Protein AF-A0A937P6J3-F1 (afdb_monomer)

Mean predicted aligned error: 6.82 Å

Solvent-accessible surface area (backbone atoms only — not comparable to full-atom values): 6592 Å² total; per-residue (Å²): 104,48,82,41,70,77,40,78,91,76,40,70,34,50,26,52,75,90,54,94,55,36,52,56,64,49,50,55,50,45,45,68,31,69,70,56,36,50,56,52,39,64,75,41,39,72,67,49,59,64,62,84,71,75,45,90,46,62,70,56,50,43,53,52,45,34,52,50,47,55,52,50,53,54,50,52,54,50,36,43,70,68,33,87,58,97,56,80,62,69,58,72,79,76,44,78,61,93,85,55,73,82,70,74,82,79,90,124

Foldseek 3Di:
DDWAADFDPAHIFDDDPPDPDTPLVVVLVLLQDLVNLLVVCVVVVCVVPVCPVVDDDSVSVSVVSNVVSVVVVVQVNVQSVPCPDNDTDCVCVVDPPPPDDPPDPDDD

pLDDT: mean 86.4, std 13.95, range [38.09, 98.44]

Structure (mmCIF, N/CA/C/O backbone):
data_AF-A0A937P6J3-F1
#
_entry.id   AF-A0A937P6J3-F1
#
loop_
_atom_site.group_PDB
_atom_site.id
_atom_site.type_symbol
_atom_site.label_atom_id
_atom_site.label_alt_id
_atom_site.label_comp_id
_atom_site.label_asym_id
_atom_site.label_entity_id
_atom_site.label_seq_id
_atom_site.pdbx_PDB_ins_code
_atom_site.Cartn_x
_atom_site.Cartn_y
_atom_site.Cartn_z
_atom_site.occupancy
_atom_site.B_iso_or_equiv
_atom_site.auth_seq_id
_atom_site.auth_comp_id
_atom_site.auth_asym_id
_atom_site.auth_atom_id
_atom_site.pdbx_PDB_model_num
ATOM 1 N N . MET A 1 1 ? -21.896 -6.216 -2.393 1.00 87.38 1 MET A N 1
ATOM 2 C CA . MET A 1 1 ? -20.907 -5.202 -1.985 1.00 87.38 1 MET A CA 1
ATOM 3 C C . MET A 1 1 ? -21.349 -4.668 -0.643 1.00 87.38 1 MET A C 1
ATOM 5 O O . MET A 1 1 ? -22.525 -4.362 -0.497 1.00 87.38 1 MET A O 1
ATOM 9 N N . GLU A 1 2 ? -20.439 -4.610 0.316 1.00 92.94 2 GLU A N 1
ATOM 10 C CA . GLU A 1 2 ? -20.680 -4.079 1.659 1.00 92.94 2 GLU A CA 1
ATOM 11 C C . GLU A 1 2 ? -19.616 -3.030 2.000 1.00 92.94 2 GLU A C 1
ATOM 13 O O . GLU A 1 2 ? -18.521 -3.048 1.435 1.00 92.94 2 GLU A O 1
ATOM 18 N N . ILE A 1 3 ? -19.957 -2.104 2.892 1.00 92.31 3 ILE A N 1
ATOM 19 C CA . ILE A 1 3 ? -19.025 -1.120 3.445 1.00 92.31 3 ILE A CA 1
ATOM 20 C C . ILE A 1 3 ? -18.581 -1.661 4.803 1.00 92.31 3 ILE A C 1
ATOM 22 O O . ILE A 1 3 ? -19.423 -1.931 5.658 1.00 92.31 3 ILE A O 1
ATOM 26 N N . VAL A 1 4 ? -17.277 -1.846 4.989 1.00 92.00 4 VA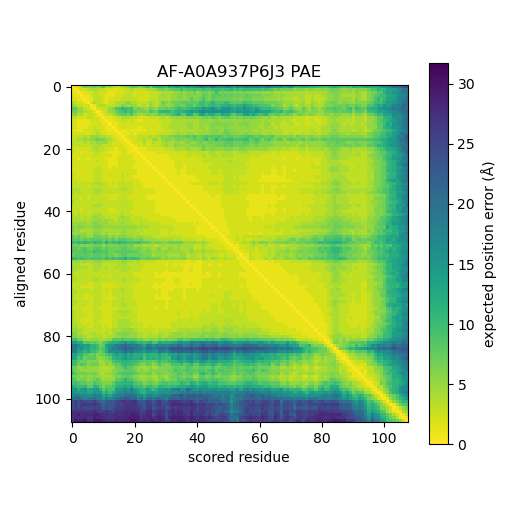L A N 1
ATOM 27 C CA . VAL A 1 4 ? -16.689 -2.381 6.223 1.00 92.00 4 VAL A CA 1
ATOM 28 C C . VAL A 1 4 ? -15.758 -1.360 6.850 1.00 92.00 4 VAL A C 1
ATOM 30 O O . VAL A 1 4 ? -15.110 -0.596 6.137 1.00 92.00 4 VAL A O 1
ATOM 33 N N . SER A 1 5 ? -15.676 -1.343 8.178 1.00 88.88 5 SER A N 1
ATOM 34 C CA . SER A 1 5 ? -14.680 -0.516 8.856 1.00 88.88 5 SER A CA 1
ATOM 35 C C . SER A 1 5 ? -13.283 -1.11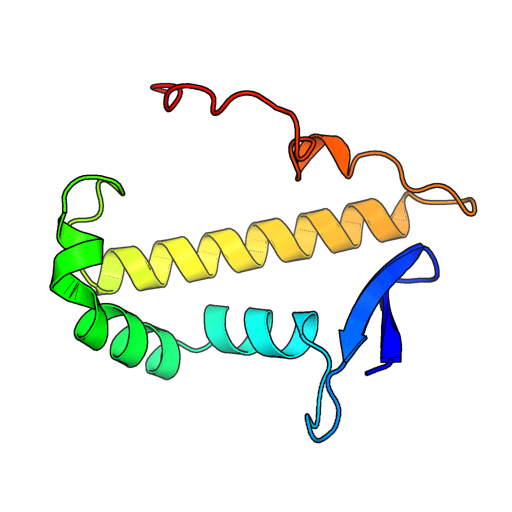9 8.697 1.00 88.88 5 SER A C 1
ATOM 37 O O . SER A 1 5 ? -13.111 -2.327 8.864 1.00 88.88 5 SER A O 1
ATOM 39 N N . ILE A 1 6 ? -12.296 -0.274 8.391 1.00 86.75 6 ILE A N 1
ATOM 40 C CA . ILE A 1 6 ? -10.874 -0.647 8.334 1.00 86.75 6 ILE A CA 1
ATOM 41 C C . ILE A 1 6 ? -10.125 -0.218 9.597 1.00 86.75 6 ILE A C 1
ATOM 43 O O . ILE A 1 6 ? -9.337 -0.990 10.140 1.00 86.75 6 ILE A O 1
ATOM 47 N N . PHE A 1 7 ? -10.402 0.988 10.103 1.00 82.94 7 PHE A N 1
ATOM 48 C CA . PHE A 1 7 ? -9.775 1.537 11.300 1.00 82.94 7 PHE A CA 1
ATOM 49 C C . PHE A 1 7 ? -10.817 2.232 12.179 1.00 82.94 7 PHE A C 1
ATOM 51 O O . PHE A 1 7 ? -11.418 3.239 11.792 1.00 82.94 7 PHE A O 1
ATOM 5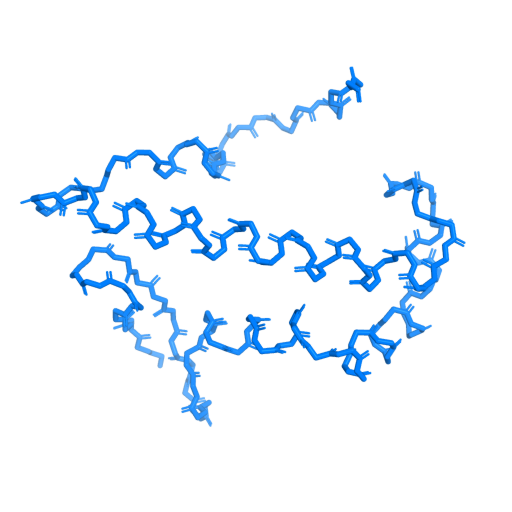8 N N . GLY A 1 8 ? -10.995 1.715 13.396 1.00 76.06 8 GLY A N 1
ATOM 59 C CA . GLY A 1 8 ? -11.942 2.274 14.359 1.00 76.06 8 GLY A CA 1
ATOM 60 C C . GLY A 1 8 ? -13.377 2.238 13.833 1.00 76.06 8 GLY A C 1
ATOM 61 O O . GLY A 1 8 ? -13.798 1.232 13.270 1.00 76.06 8 GLY A O 1
ATOM 62 N N . ASN A 1 9 ? -14.121 3.328 14.014 1.00 75.06 9 ASN A N 1
ATOM 63 C CA . ASN A 1 9 ? -15.517 3.433 13.572 1.00 75.06 9 ASN A CA 1
ATOM 64 C C . ASN A 1 9 ? -15.719 4.391 12.397 1.00 75.06 9 ASN A C 1
ATOM 66 O O . ASN A 1 9 ? -16.841 4.522 11.923 1.00 75.06 9 ASN A O 1
ATOM 70 N N . ASN A 1 10 ? -14.660 5.057 11.935 1.00 79.50 10 ASN A N 1
ATOM 71 C CA . ASN A 1 10 ? -14.820 6.217 11.067 1.00 79.50 10 ASN A CA 1
ATOM 72 C C . ASN A 1 10 ? -14.202 6.026 9.672 1.00 79.50 10 ASN A C 1
ATOM 74 O O . ASN A 1 10 ? -14.611 6.697 8.727 1.00 79.50 10 ASN A O 1
ATOM 78 N N . LEU A 1 11 ? -13.219 5.129 9.516 1.00 86.56 11 LEU A N 1
ATOM 79 C CA . LEU A 1 11 ? -12.616 4.830 8.216 1.00 86.56 11 LEU A CA 1
ATOM 80 C C . LEU A 1 11 ? -13.191 3.539 7.657 1.00 86.56 11 LEU A C 1
ATOM 82 O O . LEU A 1 11 ? -13.103 2.485 8.287 1.00 86.56 11 LEU A O 1
ATOM 86 N N . PHE A 1 12 ? -13.721 3.623 6.441 1.00 89.25 12 PHE A N 1
ATOM 87 C CA . PHE A 1 12 ? -14.410 2.522 5.787 1.00 89.25 12 PHE A CA 1
ATOM 88 C C . PHE A 1 12 ? -13.768 2.153 4.453 1.00 89.25 12 PHE A C 1
ATOM 90 O O . PHE A 1 12 ? -13.153 2.982 3.785 1.00 89.25 12 PHE A O 1
ATOM 97 N N . SER A 1 13 ? -13.965 0.905 4.045 1.00 93.12 13 SER A N 1
ATOM 98 C CA . SER A 1 13 ? -13.590 0.387 2.735 1.00 93.12 13 SER A CA 1
ATOM 99 C C . SER A 1 13 ? -14.707 -0.469 2.153 1.00 93.12 13 SER A C 1
ATOM 101 O O . SER A 1 13 ? -15.557 -1.001 2.870 1.00 93.12 13 SER A O 1
ATOM 103 N N . PHE A 1 14 ? -14.713 -0.609 0.832 1.00 94.88 14 PHE A N 1
ATOM 104 C CA . PHE A 1 14 ? -15.642 -1.494 0.145 1.00 94.88 14 PHE A CA 1
ATOM 105 C C . PHE A 1 14 ? -15.125 -2.925 0.149 1.00 94.88 14 PHE A C 1
ATOM 107 O O . PHE A 1 14 ? -13.971 -3.189 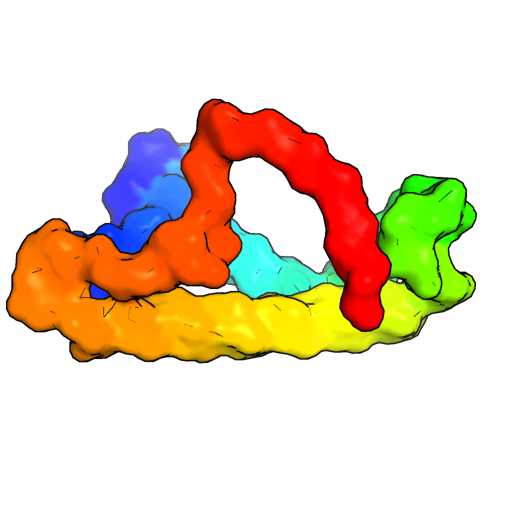-0.184 1.00 94.88 14 PHE A O 1
ATOM 114 N N . LYS A 1 15 ? -16.015 -3.873 0.421 1.00 96.12 15 LYS A N 1
ATOM 115 C CA . LYS A 1 15 ? -15.790 -5.292 0.169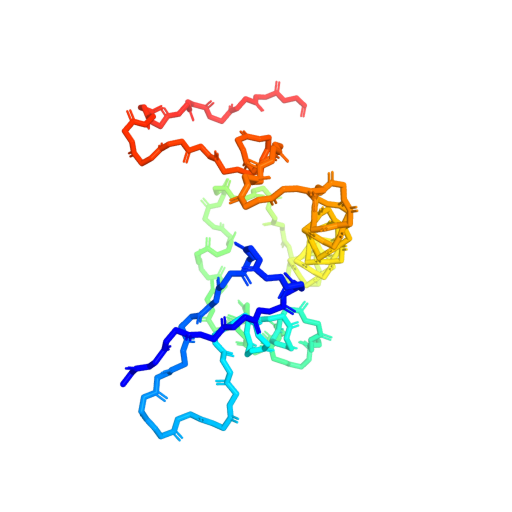 1.00 96.12 15 LYS A CA 1
ATOM 116 C C . LYS A 1 15 ? -16.742 -5.772 -0.918 1.00 96.12 15 LYS A C 1
ATOM 118 O O . LYS A 1 15 ? -17.971 -5.736 -0.783 1.00 96.12 15 LYS A O 1
ATOM 123 N N . TYR A 1 16 ? -16.162 -6.181 -2.041 1.00 93.19 16 TYR A N 1
ATOM 124 C CA . TYR A 1 16 ? -16.911 -6.637 -3.205 1.00 93.19 16 TYR A CA 1
ATOM 125 C C . TYR A 1 16 ? -17.467 -8.046 -2.992 1.00 93.19 16 TYR A C 1
ATOM 127 O O . TYR A 1 16 ? -16.928 -8.851 -2.234 1.00 93.19 16 TYR A O 1
ATOM 135 N N . THR A 1 17 ? -18.584 -8.345 -3.655 1.00 93.38 17 THR A N 1
ATOM 136 C CA . THR A 1 17 ? -19.210 -9.668 -3.562 1.00 93.38 17 THR A CA 1
ATOM 137 C C . THR A 1 17 ? -18.264 -10.721 -4.141 1.00 93.38 17 THR A C 1
ATOM 139 O O . THR A 1 17 ? -17.884 -10.620 -5.301 1.00 93.38 17 THR A O 1
ATOM 142 N N . GLY A 1 18 ? -17.913 -11.733 -3.344 1.00 92.00 18 GLY A N 1
ATOM 143 C CA . GLY A 1 18 ? -17.003 -12.813 -3.745 1.00 92.00 18 GLY A CA 1
ATOM 144 C C . GLY A 1 18 ? -15.540 -12.604 -3.338 1.00 92.00 18 GLY A C 1
ATOM 145 O O . GLY A 1 18 ? -14.794 -13.582 -3.292 1.00 92.00 18 GLY A O 1
ATOM 146 N N . ASP A 1 19 ? -15.141 -11.385 -2.961 1.00 91.06 19 ASP A N 1
ATOM 147 C CA . ASP A 1 19 ? -13.791 -11.125 -2.458 1.00 91.06 19 ASP A CA 1
ATOM 148 C C . ASP A 1 19 ? -13.655 -11.588 -0.996 1.00 91.06 19 ASP A C 1
ATOM 150 O O . ASP A 1 19 ? -14.538 -11.394 -0.154 1.00 91.06 19 ASP A O 1
ATOM 154 N N . LYS A 1 20 ? -12.513 -12.216 -0.680 1.00 92.56 20 LYS A N 1
ATOM 155 C CA . LYS A 1 20 ? -12.208 -12.716 0.675 1.00 92.56 20 LYS A CA 1
ATOM 156 C C . LYS A 1 20 ? -11.905 -11.597 1.671 1.00 92.56 20 LYS A C 1
ATOM 158 O O . LYS A 1 20 ? -12.064 -11.796 2.871 1.00 92.56 20 LYS A O 1
ATOM 163 N N . VAL A 1 21 ? -11.435 -10.455 1.178 1.00 94.75 21 VAL A N 1
ATOM 164 C CA . VAL A 1 21 ? -11.023 -9.292 1.971 1.00 94.75 21 VAL A CA 1
ATOM 165 C C . VAL A 1 21 ? -11.565 -8.016 1.344 1.00 94.75 21 VAL A C 1
ATOM 167 O O . VAL A 1 21 ? -11.941 -8.012 0.173 1.00 94.75 21 VAL A O 1
ATOM 170 N N . ASP A 1 22 ? -11.631 -6.946 2.125 1.00 95.31 22 ASP A N 1
ATOM 171 C CA . ASP A 1 22 ? -11.991 -5.626 1.622 1.00 95.31 22 ASP A CA 1
ATOM 172 C C . ASP A 1 22 ? -10.907 -5.042 0.701 1.00 95.31 22 ASP A C 1
ATOM 174 O O . ASP A 1 22 ? -9.762 -5.505 0.654 1.00 95.31 22 ASP A O 1
ATOM 178 N N . ALA A 1 23 ? -11.285 -4.015 -0.058 1.00 94.75 23 ALA A N 1
ATOM 179 C CA . ALA A 1 23 ? -10.429 -3.389 -1.053 1.00 94.75 23 ALA A CA 1
ATOM 180 C C . ALA A 1 23 ? -9.182 -2.743 -0.437 1.00 94.75 23 ALA A C 1
ATOM 182 O O . ALA A 1 23 ? -8.137 -2.737 -1.081 1.00 94.75 23 ALA A O 1
ATOM 183 N N . PHE A 1 24 ? -9.258 -2.257 0.806 1.00 94.69 24 PHE A N 1
ATOM 184 C CA . PHE A 1 24 ? -8.102 -1.657 1.471 1.00 94.69 24 PHE A CA 1
ATOM 185 C C . PHE A 1 24 ? -7.079 -2.751 1.781 1.00 94.69 24 PHE A C 1
ATOM 187 O O . PHE A 1 24 ? -5.946 -2.688 1.310 1.00 94.69 24 PHE A O 1
ATOM 194 N N . ALA A 1 25 ? -7.500 -3.823 2.454 1.00 94.75 25 ALA A N 1
ATOM 195 C CA . ALA A 1 25 ? -6.625 -4.953 2.748 1.00 94.75 25 ALA A CA 1
ATOM 196 C C . ALA A 1 25 ? -6.041 -5.594 1.477 1.00 94.75 25 ALA A C 1
ATOM 198 O O . ALA A 1 25 ? -4.881 -6.003 1.465 1.00 94.75 25 ALA A O 1
ATOM 199 N N . LYS A 1 26 ? -6.826 -5.682 0.396 1.00 96.06 26 LYS A N 1
ATOM 200 C CA . LYS A 1 26 ? -6.368 -6.203 -0.901 1.00 96.06 26 LYS A CA 1
ATOM 201 C C . LYS A 1 26 ? -5.250 -5.348 -1.498 1.00 96.06 26 LYS A C 1
ATOM 203 O O . LYS A 1 26 ? -4.201 -5.887 -1.839 1.00 96.06 26 LYS A O 1
ATOM 208 N N . VAL A 1 27 ? -5.474 -4.040 -1.601 1.00 95.38 27 VAL A N 1
ATOM 209 C CA . VAL A 1 27 ? -4.534 -3.100 -2.223 1.00 95.38 27 VAL A CA 1
ATOM 210 C C . VAL A 1 27 ? -3.241 -3.000 -1.416 1.00 95.38 27 VAL A C 1
ATOM 212 O O . VAL A 1 27 ? -2.162 -3.095 -1.988 1.00 95.38 27 VAL A O 1
ATOM 215 N N . PHE A 1 28 ? -3.316 -2.905 -0.086 1.00 95.81 28 PHE A N 1
ATOM 216 C CA . PHE A 1 28 ? -2.109 -2.813 0.741 1.00 95.81 28 PHE A CA 1
ATOM 217 C C . PHE A 1 28 ? -1.282 -4.101 0.738 1.00 95.81 28 PHE A C 1
ATOM 219 O O . PHE A 1 28 ? -0.057 -4.025 0.746 1.00 95.81 28 PHE A O 1
ATOM 226 N N . ARG A 1 29 ? -1.911 -5.282 0.647 1.00 96.00 29 ARG A N 1
ATOM 227 C CA . ARG A 1 29 ? -1.175 -6.541 0.425 1.00 96.00 29 ARG A CA 1
ATOM 228 C C . ARG A 1 29 ? -0.425 -6.525 -0.900 1.00 96.00 29 ARG A C 1
ATOM 230 O O . ARG A 1 29 ? 0.736 -6.888 -0.930 1.00 96.00 29 ARG A O 1
ATOM 237 N N . GLN A 1 30 ? -1.070 -6.062 -1.965 1.00 97.69 30 GLN A N 1
ATOM 238 C CA . GLN A 1 30 ? -0.450 -5.952 -3.285 1.00 97.69 30 GLN A CA 1
ATOM 239 C C . GLN A 1 30 ? 0.706 -4.946 -3.303 1.00 97.69 30 GLN A C 1
ATOM 241 O O . GLN A 1 30 ? 1.764 -5.236 -3.842 1.00 97.69 30 GLN A O 1
ATOM 246 N N . TRP A 1 31 ? 0.545 -3.784 -2.668 1.00 98.06 31 TRP A N 1
ATOM 247 C CA . TRP A 1 31 ? 1.598 -2.765 -2.583 1.00 98.06 31 TRP A CA 1
ATOM 248 C C . TRP A 1 31 ? 2.740 -3.111 -1.621 1.00 98.06 31 TRP A C 1
ATOM 250 O O . TRP A 1 31 ? 3.735 -2.390 -1.570 1.00 98.06 31 TRP A O 1
ATOM 260 N N . THR A 1 32 ? 2.607 -4.192 -0.851 1.00 96.19 32 THR A N 1
ATOM 261 C CA . THR A 1 32 ? 3.651 -4.695 0.054 1.00 96.19 32 THR A CA 1
ATOM 262 C C . THR A 1 32 ? 4.205 -6.057 -0.356 1.00 96.19 32 THR A C 1
ATOM 264 O O . THR A 1 32 ? 5.032 -6.612 0.364 1.00 96.19 32 THR A O 1
ATOM 267 N N . ASP A 1 33 ? 3.790 -6.565 -1.516 1.00 97.81 33 ASP A N 1
ATOM 268 C CA . ASP A 1 33 ? 4.231 -7.824 -2.104 1.00 97.81 33 ASP A CA 1
ATOM 269 C C . ASP A 1 33 ? 5.184 -7.533 -3.280 1.00 97.81 33 ASP A C 1
ATOM 271 O O . ASP A 1 33 ? 4.732 -7.092 -4.342 1.00 97.81 33 ASP A O 1
ATOM 275 N N . PRO A 1 34 ? 6.505 -7.742 -3.111 1.00 96.31 34 PRO A N 1
ATOM 276 C CA . PRO A 1 34 ? 7.478 -7.482 -4.165 1.00 96.31 34 PRO A CA 1
ATOM 277 C C . PRO A 1 34 ? 7.244 -8.309 -5.432 1.00 96.31 34 PRO A C 1
ATOM 279 O O . PRO A 1 34 ? 7.463 -7.787 -6.519 1.00 96.31 34 PRO A O 1
ATOM 282 N N . GLU A 1 35 ? 6.772 -9.558 -5.316 1.00 97.88 35 GLU A N 1
ATOM 283 C CA . GLU A 1 35 ? 6.518 -10.419 -6.481 1.00 97.88 35 GLU A CA 1
ATOM 284 C C . GLU A 1 35 ? 5.345 -9.873 -7.299 1.00 97.88 35 GLU A C 1
ATOM 286 O O . GLU A 1 35 ? 5.434 -9.744 -8.520 1.00 97.88 35 GLU A O 1
ATOM 291 N N . TYR A 1 36 ? 4.269 -9.460 -6.622 1.00 98.31 36 TYR A N 1
ATOM 292 C CA . TYR A 1 36 ? 3.139 -8.812 -7.287 1.00 98.31 36 TYR A CA 1
ATOM 293 C C . TYR A 1 36 ? 3.550 -7.510 -7.986 1.00 98.31 36 TYR A C 1
ATOM 295 O O . TYR A 1 36 ? 3.096 -7.234 -9.099 1.00 98.31 36 TYR A O 1
ATOM 303 N N . LEU A 1 37 ? 4.368 -6.683 -7.328 1.00 98.19 37 LEU A N 1
ATOM 304 C CA . LEU A 1 37 ? 4.793 -5.401 -7.885 1.00 98.19 37 LEU A CA 1
ATOM 305 C C . LEU A 1 37 ? 5.731 -5.574 -9.080 1.00 98.19 37 LEU A C 1
ATOM 307 O O . LEU A 1 37 ? 5.561 -4.859 -10.064 1.00 98.19 37 LEU A O 1
ATOM 311 N N . GLU A 1 38 ? 6.661 -6.528 -9.029 1.00 98.19 38 GLU A N 1
ATOM 312 C CA . GLU A 1 38 ? 7.522 -6.888 -10.162 1.00 98.19 38 GLU A CA 1
ATOM 313 C C . GLU A 1 38 ? 6.670 -7.266 -11.381 1.00 98.19 38 GLU A C 1
ATOM 315 O O . GLU A 1 38 ? 6.770 -6.626 -12.431 1.00 98.19 38 GLU A O 1
ATOM 320 N N . ASP A 1 39 ? 5.745 -8.220 -11.218 1.00 98.44 39 ASP A N 1
ATOM 321 C CA . ASP A 1 39 ? 4.844 -8.664 -12.285 1.00 98.44 39 ASP A CA 1
ATOM 322 C C . ASP A 1 39 ? 3.989 -7.511 -12.833 1.00 98.44 39 ASP A C 1
ATOM 324 O O . ASP A 1 39 ? 3.785 -7.378 -14.046 1.00 98.44 39 ASP A O 1
ATOM 328 N N . PHE A 1 40 ? 3.472 -6.657 -11.945 1.00 98.19 40 PHE A N 1
ATOM 329 C CA . PHE A 1 40 ? 2.657 -5.509 -12.326 1.00 98.19 40 PHE A CA 1
ATOM 330 C C . PHE A 1 40 ? 3.462 -4.482 -13.128 1.00 98.19 40 PHE A C 1
ATOM 332 O O . PHE A 1 40 ? 2.993 -4.017 -14.170 1.00 98.19 40 PHE A O 1
ATOM 339 N N . PHE A 1 41 ? 4.659 -4.117 -12.675 1.00 97.88 41 PHE A N 1
ATOM 340 C CA . PHE A 1 41 ? 5.463 -3.089 -13.327 1.00 97.88 41 PHE A CA 1
ATOM 341 C C . PHE A 1 41 ? 6.133 -3.583 -14.604 1.00 97.88 41 PHE A C 1
ATOM 343 O O . PHE A 1 41 ? 6.172 -2.829 -15.573 1.00 97.88 41 PHE A O 1
ATOM 350 N N . GLU A 1 42 ? 6.571 -4.841 -14.675 1.00 98.00 42 GLU A N 1
ATOM 351 C CA . GLU A 1 42 ? 7.070 -5.415 -15.929 1.00 98.00 42 GLU A CA 1
ATOM 352 C C . GLU A 1 42 ? 5.958 -5.498 -16.985 1.00 98.00 42 GLU A C 1
ATOM 354 O O . GLU A 1 42 ? 6.166 -5.136 -18.146 1.00 98.00 42 GLU A O 1
ATOM 359 N N . LYS A 1 43 ? 4.730 -5.865 -16.591 1.00 98.31 43 LYS A N 1
ATOM 360 C CA . LYS A 1 43 ? 3.583 -5.888 -17.513 1.00 98.31 43 LYS A CA 1
ATOM 361 C C . LYS A 1 43 ? 3.206 -4.501 -18.047 1.00 98.31 43 LYS A C 1
ATOM 363 O O . LYS A 1 43 ? 2.739 -4.405 -19.180 1.00 98.31 43 LYS A O 1
ATOM 368 N N . ASN A 1 44 ? 3.391 -3.447 -17.251 1.00 96.56 44 ASN A N 1
ATOM 369 C CA . ASN A 1 44 ? 3.013 -2.068 -17.591 1.00 96.56 44 ASN A CA 1
ATOM 370 C C . ASN A 1 44 ? 4.237 -1.157 -17.797 1.00 96.56 44 ASN A C 1
ATOM 372 O O . ASN A 1 44 ? 4.169 0.060 -17.618 1.00 96.56 44 ASN A O 1
ATOM 376 N N . LYS A 1 45 ? 5.377 -1.740 -18.179 1.00 95.69 45 LYS A N 1
ATOM 377 C CA . LYS A 1 45 ? 6.665 -1.041 -18.254 1.00 95.69 45 LYS A CA 1
ATOM 378 C C . LYS A 1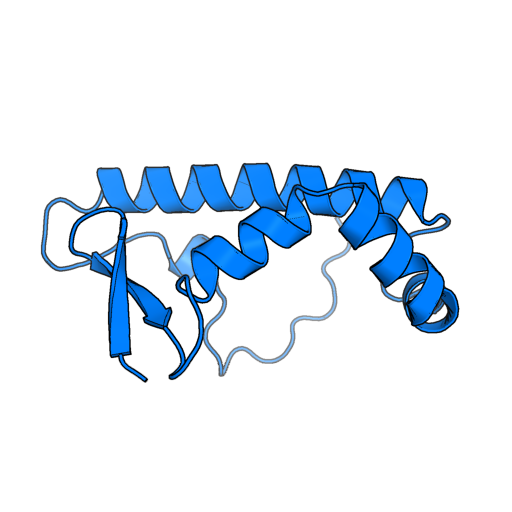 45 ? 6.658 0.148 -19.212 1.00 95.69 45 LYS A C 1
ATOM 380 O O . LYS A 1 45 ? 7.313 1.148 -18.937 1.00 95.69 45 LYS A O 1
ATOM 385 N N . SER A 1 46 ? 5.896 0.065 -20.307 1.00 93.81 46 SER A N 1
ATOM 386 C CA . SER A 1 46 ? 5.746 1.178 -21.252 1.00 93.81 46 SER A CA 1
ATOM 387 C C . SER A 1 46 ? 5.148 2.421 -20.595 1.00 93.81 46 SER A C 1
ATOM 389 O O . SER A 1 46 ? 5.602 3.529 -20.865 1.00 93.81 46 SER A O 1
ATOM 391 N N . ASP A 1 47 ? 4.171 2.236 -19.709 1.00 94.69 47 ASP A N 1
ATOM 392 C CA . ASP A 1 47 ? 3.485 3.332 -19.026 1.00 94.69 47 ASP A CA 1
ATOM 393 C C . ASP A 1 47 ? 4.340 3.874 -17.881 1.00 94.69 47 ASP A C 1
ATOM 395 O O . ASP A 1 47 ? 4.445 5.091 -17.705 1.00 94.69 47 ASP A O 1
ATOM 399 N N . LEU A 1 48 ? 5.023 2.981 -17.155 1.00 93.88 48 LEU A N 1
ATOM 400 C CA . LEU A 1 48 ? 5.986 3.351 -16.118 1.00 93.88 48 LEU A CA 1
ATOM 401 C C . LEU A 1 48 ? 7.098 4.253 -16.684 1.00 93.88 48 LEU A C 1
ATOM 403 O O . LEU A 1 48 ? 7.412 5.284 -16.097 1.00 93.88 48 LEU A O 1
ATOM 407 N N . MET A 1 49 ? 7.635 3.903 -17.858 1.00 91.56 49 MET A N 1
ATOM 408 C CA . MET A 1 49 ? 8.735 4.616 -18.525 1.00 91.56 49 MET A CA 1
ATOM 409 C C . MET A 1 49 ? 8.274 5.732 -19.476 1.00 91.56 49 MET A C 1
ATOM 411 O O . MET A 1 49 ? 9.075 6.258 -20.248 1.00 91.56 49 MET A O 1
ATOM 415 N N . SER A 1 50 ? 7.000 6.129 -19.428 1.00 91.88 50 SER A N 1
ATOM 416 C CA . SER A 1 50 ? 6.458 7.214 -20.264 1.00 91.88 50 SER A CA 1
ATOM 417 C C . SER A 1 50 ? 7.039 8.600 -19.943 1.00 91.88 50 SER A C 1
ATOM 419 O O . SER A 1 50 ? 6.820 9.550 -20.694 1.00 91.88 50 SER A O 1
ATOM 421 N N . GLY A 1 51 ? 7.770 8.726 -18.830 1.00 87.38 51 GLY A N 1
ATOM 422 C CA . GLY A 1 51 ? 8.323 9.982 -18.323 1.00 87.38 51 GLY A CA 1
ATOM 423 C C . GLY A 1 51 ? 7.395 10.731 -17.365 1.00 87.38 51 GLY A C 1
ATOM 424 O O . GLY A 1 51 ? 7.823 11.714 -16.776 1.00 87.38 51 GLY A O 1
ATOM 425 N N . TYR A 1 52 ? 6.158 10.261 -17.161 1.00 89.12 52 TYR A N 1
ATOM 426 C CA . TYR A 1 52 ? 5.212 10.892 -16.233 1.00 89.12 52 TYR A CA 1
ATOM 427 C C . TYR A 1 52 ? 5.638 10.760 -14.761 1.00 89.12 52 TYR A C 1
ATOM 429 O O . TYR A 1 52 ? 5.521 11.711 -13.997 1.00 89.12 52 TYR A O 1
ATOM 437 N N . TRP A 1 53 ? 6.135 9.585 -14.363 1.00 83.31 53 TRP A N 1
ATOM 438 C CA . TRP A 1 53 ? 6.461 9.276 -12.965 1.00 83.31 53 TRP A CA 1
ATOM 439 C C . TRP A 1 53 ? 7.912 9.588 -12.576 1.00 83.31 53 TRP A C 1
ATOM 441 O O . TRP A 1 53 ? 8.276 9.364 -11.430 1.00 83.31 53 TRP A O 1
ATOM 451 N N . GLU A 1 54 ? 8.746 10.038 -13.519 1.00 89.25 54 GLU A N 1
ATOM 452 C CA . GLU A 1 54 ? 10.205 10.194 -13.342 1.00 89.25 54 GLU A CA 1
ATOM 453 C C . GLU A 1 54 ? 10.934 8.916 -12.859 1.00 89.25 54 GLU A C 1
ATOM 455 O O . GLU A 1 54 ? 12.082 8.970 -12.430 1.00 89.25 54 GLU A O 1
ATOM 460 N N . ILE A 1 55 ? 10.302 7.744 -12.993 1.00 90.56 55 ILE A N 1
ATOM 461 C CA . ILE A 1 55 ? 10.872 6.446 -12.617 1.00 90.56 55 ILE A CA 1
ATOM 462 C C . ILE A 1 55 ? 11.610 5.828 -13.801 1.00 90.56 55 ILE A C 1
ATOM 464 O O . ILE A 1 55 ? 11.074 5.726 -14.906 1.00 90.56 55 ILE A O 1
ATOM 468 N N . SER A 1 56 ? 12.836 5.367 -13.555 1.00 88.62 56 SER A N 1
ATOM 469 C CA . SER A 1 56 ? 13.709 4.821 -14.599 1.00 88.62 56 SER A CA 1
ATOM 470 C C . SER A 1 56 ? 13.809 3.296 -14.575 1.00 88.62 56 SER A C 1
ATOM 472 O O . SER A 1 56 ? 14.248 2.695 -15.558 1.00 88.62 56 SER A O 1
ATOM 474 N N . THR A 1 57 ? 13.415 2.644 -13.475 1.00 95.56 57 THR A N 1
ATOM 475 C CA . THR A 1 57 ? 13.515 1.182 -13.325 1.00 95.56 57 THR A CA 1
ATOM 476 C C . THR A 1 57 ? 12.317 0.576 -12.596 1.00 95.56 57 THR A C 1
ATOM 478 O O . THR A 1 57 ? 11.642 1.240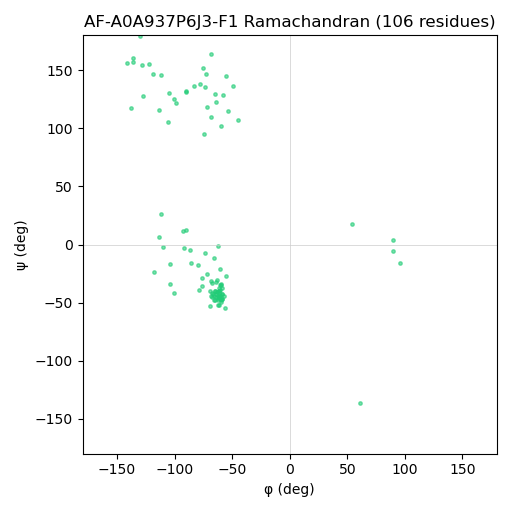 -11.813 1.00 95.56 57 THR A O 1
ATOM 481 N N . VAL A 1 58 ? 12.066 -0.716 -12.830 1.00 97.12 58 VAL A N 1
ATOM 482 C CA . VAL A 1 58 ? 11.040 -1.476 -12.095 1.00 97.12 58 VAL A CA 1
ATOM 483 C C . VAL A 1 58 ? 11.385 -1.562 -10.607 1.00 97.12 58 VAL A C 1
ATOM 485 O O . VAL A 1 58 ? 10.524 -1.330 -9.768 1.00 97.12 58 VAL A O 1
ATOM 488 N N . GLU A 1 59 ? 12.655 -1.784 -10.269 1.00 96.88 59 GLU A N 1
ATOM 489 C CA . GLU A 1 59 ? 13.114 -1.852 -8.877 1.00 96.88 59 GLU A CA 1
ATOM 490 C C . GLU A 1 59 ? 12.888 -0.534 -8.114 1.00 96.88 59 GLU A C 1
ATOM 492 O O . GLU A 1 59 ? 12.499 -0.534 -6.943 1.00 96.88 59 GLU A O 1
ATOM 497 N N . GLU A 1 60 ? 13.076 0.606 -8.780 1.00 96.25 60 GLU A N 1
ATOM 498 C CA . GLU A 1 60 ? 12.726 1.918 -8.233 1.00 96.25 60 GLU A CA 1
ATOM 499 C C . GLU A 1 60 ? 11.212 2.044 -8.009 1.00 96.25 60 GLU A C 1
ATOM 501 O O . GLU A 1 60 ? 10.792 2.429 -6.918 1.00 96.25 60 GLU A O 1
ATOM 506 N N . ALA A 1 61 ? 10.388 1.625 -8.977 1.00 97.12 61 ALA A N 1
ATOM 507 C CA . ALA A 1 61 ? 8.928 1.619 -8.846 1.0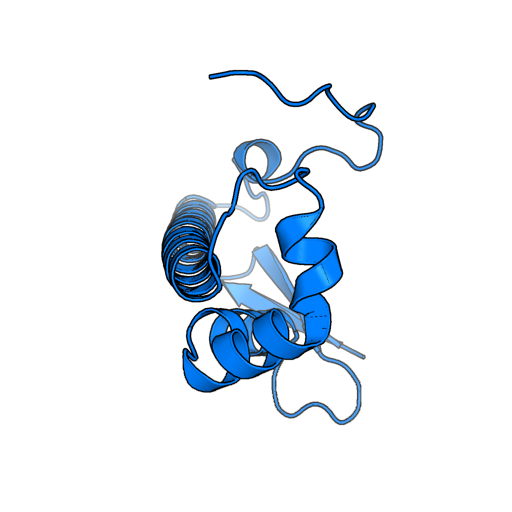0 97.12 61 ALA A CA 1
ATOM 508 C C . ALA A 1 61 ? 8.436 0.774 -7.667 1.00 97.12 61 ALA A C 1
ATOM 510 O O . ALA A 1 61 ? 7.556 1.206 -6.915 1.00 97.12 61 ALA A O 1
ATOM 511 N N . ILE A 1 62 ? 9.022 -0.409 -7.480 1.00 97.88 62 ILE A N 1
ATOM 512 C CA . ILE A 1 62 ? 8.721 -1.305 -6.361 1.00 97.88 62 ILE A CA 1
ATOM 513 C C . ILE A 1 62 ? 9.055 -0.615 -5.040 1.00 97.88 62 ILE A C 1
ATOM 515 O O . ILE A 1 62 ? 8.202 -0.524 -4.155 1.00 97.88 62 ILE A O 1
ATO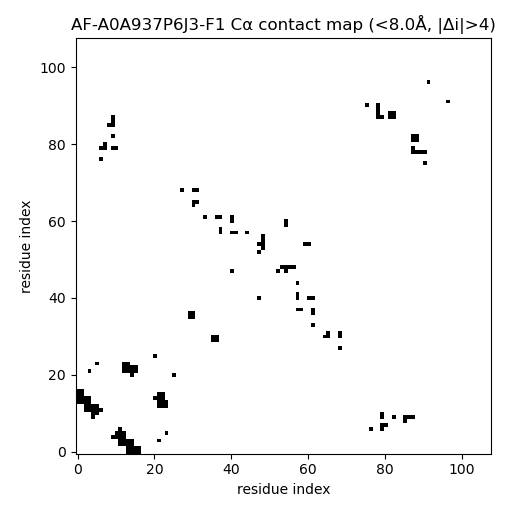M 519 N N . ASN A 1 63 ? 10.277 -0.090 -4.913 1.00 96.94 63 ASN A N 1
ATOM 520 C CA . ASN A 1 63 ? 10.736 0.555 -3.688 1.00 96.94 63 ASN A CA 1
ATOM 521 C C . ASN A 1 63 ? 9.899 1.789 -3.332 1.00 96.94 63 ASN A C 1
ATOM 523 O O . ASN A 1 63 ? 9.513 1.948 -2.172 1.00 96.94 63 ASN A O 1
ATOM 527 N N . GLU A 1 64 ? 9.592 2.648 -4.303 1.00 96.50 64 GLU A N 1
ATOM 528 C CA . GLU A 1 64 ? 8.772 3.840 -4.075 1.00 96.50 64 GLU A CA 1
ATOM 529 C C . GLU A 1 64 ? 7.329 3.477 -3.718 1.00 96.50 64 GLU A C 1
ATOM 531 O O . GLU A 1 64 ? 6.778 4.016 -2.756 1.00 96.50 64 GLU A O 1
ATOM 536 N N . THR A 1 65 ? 6.733 2.497 -4.400 1.00 96.94 65 THR A N 1
ATOM 537 C CA . THR A 1 65 ? 5.378 2.022 -4.079 1.00 96.94 65 THR A CA 1
ATOM 538 C C . THR A 1 65 ? 5.309 1.452 -2.667 1.00 96.94 65 THR A C 1
ATOM 540 O O . THR A 1 65 ? 4.424 1.826 -1.894 1.00 96.94 65 THR A O 1
ATOM 543 N N . TYR A 1 66 ? 6.277 0.615 -2.290 1.00 96.88 66 TYR A N 1
ATOM 544 C CA . TYR A 1 66 ? 6.364 0.038 -0.952 1.00 96.88 66 TYR A CA 1
ATOM 545 C C . TYR A 1 66 ? 6.493 1.119 0.131 1.00 96.88 66 TYR A C 1
ATOM 547 O O . TYR A 1 66 ? 5.733 1.129 1.105 1.00 96.88 66 TYR A O 1
ATOM 555 N N . LYS A 1 67 ? 7.420 2.073 -0.044 1.00 96.88 67 LYS A N 1
ATOM 556 C CA . LYS A 1 67 ? 7.607 3.195 0.893 1.00 96.88 67 LYS A CA 1
ATOM 557 C C . LYS A 1 67 ? 6.332 4.029 1.021 1.00 96.88 67 LYS A C 1
ATOM 559 O O . LYS A 1 67 ? 5.910 4.331 2.140 1.00 96.88 67 LYS A O 1
ATOM 564 N N . ASN A 1 68 ? 5.702 4.372 -0.101 1.00 95.31 68 ASN A N 1
ATOM 565 C CA . ASN A 1 68 ? 4.487 5.180 -0.126 1.00 95.31 68 ASN A CA 1
ATOM 566 C C . ASN A 1 68 ? 3.309 4.461 0.535 1.00 95.31 68 ASN A C 1
ATOM 568 O O . ASN A 1 68 ? 2.593 5.079 1.325 1.00 95.31 68 ASN A O 1
ATOM 572 N N . ALA A 1 69 ? 3.155 3.152 0.314 1.00 96.75 69 ALA A N 1
ATOM 573 C CA . ALA A 1 69 ? 2.159 2.341 1.006 1.00 96.75 69 ALA A CA 1
ATOM 574 C C . ALA A 1 69 ? 2.375 2.374 2.528 1.00 96.75 69 ALA A C 1
ATOM 576 O O . ALA A 1 69 ? 1.449 2.681 3.277 1.00 96.75 69 ALA A O 1
ATOM 577 N N . GLN A 1 70 ? 3.608 2.173 3.004 1.00 95.19 70 GLN A N 1
ATOM 578 C CA . GLN A 1 70 ? 3.907 2.247 4.438 1.00 95.19 70 GLN A CA 1
ATOM 579 C C . GLN A 1 70 ? 3.628 3.631 5.042 1.00 95.19 70 GLN A C 1
ATOM 581 O O . GLN A 1 70 ? 3.153 3.732 6.177 1.00 95.19 70 GLN A O 1
ATOM 586 N N . ILE A 1 71 ? 3.947 4.708 4.320 1.00 94.94 71 ILE A N 1
ATOM 587 C CA . ILE A 1 71 ? 3.677 6.079 4.768 1.00 94.94 71 ILE A CA 1
ATOM 588 C C . ILE A 1 71 ? 2.169 6.318 4.850 1.00 94.94 71 ILE A C 1
ATOM 590 O O . ILE A 1 71 ? 1.687 6.813 5.872 1.00 94.94 71 ILE A O 1
ATOM 594 N N . LEU A 1 72 ? 1.424 5.948 3.807 1.00 93.62 72 LEU A N 1
ATOM 595 C CA . LEU A 1 72 ? -0.020 6.143 3.744 1.00 93.62 72 LEU A CA 1
ATOM 596 C C . LEU A 1 72 ? -0.744 5.357 4.842 1.00 93.62 72 LEU A C 1
ATOM 598 O O . LEU A 1 72 ? -1.568 5.934 5.550 1.00 93.62 72 LEU A O 1
ATOM 602 N N . GLU A 1 73 ? -0.393 4.086 5.054 1.00 92.69 73 GLU A N 1
ATOM 603 C CA . GLU A 1 73 ? -0.990 3.256 6.110 1.00 92.69 73 GLU A CA 1
ATOM 604 C C . GLU A 1 73 ? -0.787 3.881 7.496 1.00 92.69 73 GLU A C 1
ATOM 606 O O . GLU A 1 73 ? -1.734 4.030 8.272 1.00 92.69 73 GLU A O 1
ATOM 611 N N . LYS A 1 74 ? 0.443 4.325 7.794 1.00 92.06 74 LYS A N 1
ATOM 612 C CA . LYS A 1 74 ? 0.768 4.992 9.063 1.00 92.06 74 LYS A CA 1
ATOM 613 C C . LYS A 1 74 ? -0.026 6.282 9.252 1.00 92.06 74 LYS A C 1
ATOM 615 O O . LYS A 1 74 ? -0.462 6.561 10.371 1.00 92.06 74 LYS A O 1
ATOM 620 N N . ARG A 1 75 ? -0.215 7.073 8.190 1.00 91.56 75 ARG A N 1
ATOM 621 C CA . ARG A 1 75 ? -1.010 8.308 8.250 1.00 91.56 75 ARG A CA 1
ATOM 622 C C . ARG A 1 75 ? -2.490 8.009 8.486 1.00 91.56 75 ARG A C 1
ATOM 624 O O . ARG A 1 75 ? -3.071 8.614 9.381 1.00 91.56 75 ARG A O 1
ATOM 631 N N . LEU A 1 76 ? -3.067 7.036 7.779 1.00 90.19 76 LEU A N 1
ATOM 632 C CA . LEU A 1 76 ? -4.458 6.609 7.978 1.00 90.19 76 LEU A CA 1
ATOM 633 C C . LEU A 1 76 ? -4.700 6.089 9.401 1.00 90.19 76 LEU A C 1
ATOM 635 O O . LEU A 1 76 ? -5.662 6.495 10.053 1.00 90.19 76 LEU A O 1
ATOM 639 N N . LEU A 1 77 ? -3.788 5.267 9.928 1.00 88.25 77 LEU A N 1
ATOM 640 C CA . LEU A 1 77 ? -3.861 4.779 11.304 1.00 88.25 77 LEU A CA 1
ATOM 641 C C . LEU A 1 77 ? -3.756 5.919 12.327 1.00 88.25 77 LEU A C 1
ATOM 643 O O . LEU A 1 77 ? -4.469 5.921 13.330 1.00 88.25 77 LEU A O 1
ATOM 647 N N . LYS A 1 78 ? -2.871 6.897 12.091 1.00 88.00 78 LYS A N 1
ATOM 648 C CA . LYS A 1 78 ? -2.743 8.080 12.953 1.00 88.00 78 LYS A CA 1
ATOM 649 C C . LYS A 1 78 ? -4.038 8.894 12.959 1.00 88.00 78 LYS A C 1
ATOM 651 O O . LYS A 1 78 ? -4.514 9.231 14.037 1.00 88.00 78 LYS A O 1
ATOM 656 N N . ILE A 1 79 ? -4.612 9.161 11.787 1.00 87.25 79 ILE A N 1
ATOM 657 C CA . ILE A 1 79 ? -5.880 9.887 11.641 1.00 87.25 79 ILE A CA 1
ATOM 658 C C . ILE A 1 79 ? -7.004 9.164 12.391 1.00 87.25 79 ILE A C 1
ATOM 660 O O . ILE A 1 79 ? -7.698 9.780 13.193 1.00 87.25 79 ILE A O 1
ATOM 664 N N . SER A 1 80 ? -7.118 7.843 12.223 1.00 84.69 80 SER A N 1
ATOM 665 C CA . SER A 1 80 ? -8.117 7.037 12.937 1.00 84.69 80 SER A CA 1
ATOM 666 C C . SER A 1 80 ? -7.987 7.106 14.462 1.00 84.69 80 SER A C 1
ATOM 668 O O . SER A 1 80 ? -8.992 7.013 15.161 1.00 84.69 80 SER A O 1
ATOM 670 N N . ARG A 1 81 ? -6.767 7.213 14.997 1.00 83.81 81 ARG A N 1
ATOM 671 C CA . ARG A 1 81 ? -6.544 7.299 16.450 1.00 83.81 81 ARG A CA 1
ATOM 672 C C . ARG A 1 81 ? -6.866 8.675 17.019 1.00 83.81 81 ARG A C 1
ATOM 674 O O . ARG A 1 81 ? -7.189 8.765 18.194 1.00 83.81 81 ARG A O 1
ATOM 681 N N . LEU A 1 82 ? -6.726 9.721 16.208 1.00 80.94 82 LEU A N 1
ATOM 682 C CA . LEU A 1 82 ? -6.997 11.104 16.603 1.00 80.94 82 LEU A CA 1
ATOM 683 C C . LEU A 1 82 ? -8.472 11.486 16.436 1.00 80.94 82 LEU A C 1
ATOM 685 O O . LEU A 1 82 ? -8.908 12.489 16.993 1.00 80.94 82 LEU A O 1
ATOM 689 N N . SER A 1 83 ? -9.250 10.706 15.684 1.00 71.94 83 SER A N 1
ATOM 690 C CA . SER A 1 83 ? -10.694 10.900 15.601 1.00 71.94 83 SER A CA 1
ATOM 691 C C . SER A 1 83 ? -11.365 10.415 16.892 1.00 71.94 83 SER A C 1
ATOM 693 O O . SER A 1 83 ? -11.628 9.226 17.054 1.00 71.94 83 SER A O 1
ATOM 695 N N . GLU A 1 84 ? -11.608 11.343 17.821 1.00 62.66 84 GLU A N 1
ATOM 696 C CA . GLU A 1 84 ? -12.287 11.105 19.108 1.00 62.66 84 GLU A CA 1
ATOM 697 C C . GLU A 1 84 ? -13.829 11.201 19.012 1.00 62.66 84 GLU A C 1
ATOM 699 O O . GLU A 1 84 ? -14.531 10.915 19.981 1.00 62.66 84 GLU A O 1
ATOM 704 N N . THR A 1 85 ? -14.377 11.576 17.849 1.00 66.19 85 THR A N 1
ATOM 705 C CA . THR A 1 85 ? -15.825 11.705 17.583 1.00 66.19 85 THR A CA 1
ATOM 706 C C . THR A 1 85 ? -16.221 10.963 16.295 1.00 66.19 85 THR A C 1
ATOM 708 O O . THR A 1 85 ? -15.354 10.409 15.617 1.00 66.19 85 THR A O 1
ATOM 711 N N . ASP A 1 86 ? -17.507 10.981 15.914 1.00 63.56 86 ASP A N 1
ATOM 712 C CA . ASP A 1 86 ? -17.988 10.502 14.599 1.00 63.56 86 ASP A CA 1
ATOM 713 C C . ASP A 1 86 ? -17.412 11.313 13.407 1.00 63.56 86 ASP A C 1
ATOM 715 O O . ASP A 1 86 ? -17.717 11.027 12.248 1.00 63.56 86 ASP A O 1
ATOM 719 N N . GLN A 1 87 ? -16.590 12.343 13.660 1.00 67.69 87 GLN A N 1
ATOM 720 C CA . GLN A 1 87 ? -15.885 13.113 12.636 1.00 67.69 87 GLN A CA 1
ATOM 721 C C . GLN A 1 87 ? -14.398 12.747 12.569 1.00 67.69 87 GLN A C 1
ATOM 723 O O . GLN A 1 87 ? -13.674 12.755 13.567 1.00 67.69 87 GLN A O 1
ATOM 728 N N . ILE A 1 88 ? -13.930 12.470 11.350 1.00 73.88 88 ILE A N 1
ATOM 729 C CA . ILE A 1 88 ? -12.504 12.382 11.034 1.00 73.88 88 ILE A CA 1
ATOM 730 C C . ILE A 1 88 ? -11.998 13.753 10.608 1.00 73.88 88 ILE A C 1
ATOM 732 O O . ILE A 1 88 ? -12.583 14.382 9.729 1.00 73.88 88 ILE A O 1
ATOM 736 N N . HIS A 1 89 ? -10.868 14.156 11.179 1.00 74.50 89 HIS A N 1
ATOM 737 C CA . HIS A 1 89 ? -10.102 15.329 10.771 1.00 74.50 89 HIS A CA 1
ATOM 738 C C . HIS A 1 89 ? -8.767 14.893 10.152 1.00 74.50 89 HIS A C 1
ATOM 740 O O . HIS A 1 89 ? -8.186 13.896 10.587 1.00 74.50 89 HIS A O 1
ATOM 746 N N . GLY A 1 90 ? -8.268 15.632 9.159 1.00 79.06 90 GLY A N 1
ATOM 747 C CA . GLY A 1 90 ? -6.970 15.381 8.526 1.00 79.06 90 GLY A CA 1
ATOM 748 C C . GLY A 1 90 ? -6.996 14.424 7.328 1.00 79.06 90 GLY A C 1
ATOM 749 O O . GLY A 1 90 ? -5.942 14.133 6.767 1.00 79.06 90 GLY A O 1
ATOM 750 N N . LEU A 1 91 ? -8.167 13.942 6.888 1.00 82.44 91 LEU A N 1
ATOM 751 C CA . LEU A 1 91 ? -8.272 13.206 5.614 1.00 82.44 91 LEU A CA 1
ATOM 752 C C . LEU A 1 91 ? -8.029 14.126 4.413 1.00 82.44 91 LEU A C 1
ATOM 754 O O . LEU A 1 91 ? -7.477 13.693 3.407 1.00 82.44 91 LEU A O 1
ATOM 758 N N . GLU A 1 92 ? -8.397 15.395 4.546 1.00 81.56 92 GLU A N 1
ATOM 759 C CA . GLU A 1 92 ? -8.128 16.480 3.607 1.00 81.56 92 GLU A CA 1
ATOM 760 C C . GLU A 1 92 ? -6.627 16.729 3.382 1.00 81.56 92 GLU A C 1
ATOM 762 O O . GLU A 1 92 ? -6.244 17.270 2.349 1.00 81.56 92 GLU A O 1
ATOM 767 N N . GLU A 1 93 ? -5.763 16.295 4.308 1.00 81.19 93 GLU A N 1
ATOM 768 C CA . GLU A 1 93 ? -4.304 16.327 4.132 1.00 81.19 93 GLU A CA 1
ATOM 769 C C . GLU A 1 93 ? -3.790 15.167 3.260 1.00 81.19 93 GLU A C 1
ATOM 771 O O . GLU A 1 93 ? -2.651 15.196 2.792 1.00 81.19 93 GLU A O 1
ATOM 776 N N . LEU A 1 94 ? -4.601 14.117 3.076 1.00 83.44 94 LEU A N 1
ATOM 777 C CA . LEU A 1 94 ? -4.259 12.925 2.295 1.00 83.44 94 LEU A CA 1
ATOM 778 C C . LEU A 1 94 ? -4.934 12.890 0.928 1.00 83.44 94 LEU A C 1
ATOM 780 O O . LEU A 1 94 ? -4.358 12.364 -0.021 1.00 83.44 94 LEU A O 1
ATOM 784 N N . PHE A 1 95 ? -6.155 13.410 0.838 1.00 82.94 95 PHE A N 1
ATOM 785 C CA . PHE A 1 95 ? -6.978 13.325 -0.356 1.00 82.94 95 PHE A CA 1
ATOM 786 C C . PHE A 1 95 ? -7.459 14.708 -0.759 1.00 82.94 95 PHE A C 1
ATOM 788 O O . PHE A 1 95 ? -8.075 15.429 0.026 1.00 82.94 95 PHE A O 1
ATOM 795 N N . LEU A 1 96 ? -7.224 15.047 -2.023 1.00 77.62 96 LEU A N 1
ATOM 796 C CA . LEU A 1 96 ? -7.838 16.219 -2.620 1.00 77.62 96 LEU A CA 1
ATOM 797 C C . LEU A 1 96 ? -9.333 15.952 -2.862 1.00 77.62 96 LEU A C 1
ATOM 799 O O . LEU A 1 96 ? -9.719 14.821 -3.181 1.00 77.62 96 LEU A O 1
ATOM 803 N N . PRO A 1 97 ? -10.192 16.978 -2.746 1.00 76.50 97 PRO A N 1
ATOM 804 C CA . PRO A 1 97 ? -11.579 16.871 -3.173 1.00 76.50 97 PRO A CA 1
ATOM 805 C C . PRO A 1 97 ? -11.661 16.442 -4.643 1.00 76.50 97 PRO A C 1
ATOM 807 O O . PRO A 1 97 ? -10.876 16.898 -5.465 1.00 76.50 97 PRO A O 1
ATOM 810 N N . ILE A 1 98 ? -12.673 15.649 -5.003 1.00 66.44 98 ILE A N 1
ATOM 811 C CA . ILE A 1 98 ? -12.906 15.204 -6.394 1.00 66.44 98 ILE A CA 1
ATOM 812 C C . ILE A 1 98 ? -13.015 16.376 -7.391 1.00 66.44 98 ILE A C 1
ATOM 814 O O . ILE A 1 98 ? -12.691 16.220 -8.561 1.00 66.44 98 ILE A O 1
ATOM 818 N N . ASN A 1 99 ? -13.444 17.554 -6.929 1.00 74.25 99 ASN A N 1
ATOM 819 C CA . ASN A 1 99 ? -13.577 18.759 -7.756 1.00 74.25 99 ASN A CA 1
ATOM 820 C C . ASN A 1 99 ? -12.333 19.659 -7.729 1.00 74.25 99 ASN A C 1
ATOM 822 O O . ASN A 1 99 ? -12.414 20.818 -8.137 1.00 74.25 99 ASN A O 1
ATOM 826 N N . TYR A 1 100 ? -11.210 19.181 -7.193 1.00 65.19 100 TYR A N 1
ATOM 827 C CA . TYR A 1 100 ? -9.966 19.932 -7.241 1.00 65.19 100 TYR A CA 1
ATOM 828 C C . TYR A 1 100 ? -9.459 19.914 -8.692 1.00 65.19 100 TYR A C 1
ATOM 830 O O . TYR A 1 100 ? -9.238 18.824 -9.223 1.00 65.19 100 TYR A O 1
ATOM 838 N N . PRO A 1 101 ? -9.324 21.073 -9.368 1.00 61.53 101 PRO A N 1
ATOM 839 C CA . PRO A 1 101 ? -8.746 21.104 -10.706 1.00 61.53 101 PRO A CA 1
ATOM 840 C C . PRO A 1 101 ? -7.346 20.500 -10.610 1.00 61.53 101 PRO A C 1
ATOM 842 O O . PRO A 1 101 ? -6.603 20.888 -9.708 1.00 61.53 101 PRO A O 1
ATOM 845 N N . GLU A 1 102 ? -7.028 19.523 -11.467 1.00 58.19 102 GLU A N 1
ATOM 846 C CA . GLU A 1 102 ? -5.728 18.841 -11.486 1.00 58.19 102 GLU A CA 1
ATOM 847 C C . GLU A 1 102 ? -4.617 19.888 -11.361 1.00 58.19 102 GLU A C 1
ATOM 849 O O . GLU A 1 102 ? -4.400 20.698 -12.263 1.00 58.19 102 GLU A O 1
ATOM 854 N N . ALA A 1 103 ? -3.980 19.946 -10.189 1.00 52.88 103 ALA A N 1
ATOM 855 C CA . ALA A 1 103 ? -2.845 20.825 -10.003 1.00 52.88 103 ALA A CA 1
ATOM 856 C C . ALA A 1 103 ? -1.740 20.312 -10.918 1.00 52.88 103 ALA A C 1
ATOM 858 O O . ALA A 1 103 ? -1.415 19.123 -10.879 1.00 52.88 103 ALA A O 1
ATOM 859 N N . GLU A 1 104 ? -1.165 21.209 -11.721 1.00 50.34 104 GLU A N 1
ATOM 860 C CA . GLU A 1 104 ? 0.086 20.908 -12.404 1.00 50.34 104 GLU A CA 1
ATOM 861 C C . GLU A 1 104 ? 1.082 20.346 -11.381 1.00 50.34 104 GLU A C 1
ATOM 863 O O . GLU A 1 104 ? 1.150 20.869 -10.259 1.00 50.34 104 GLU A O 1
ATOM 868 N N . PRO A 1 105 ? 1.822 19.278 -11.726 1.00 44.94 105 PRO A N 1
ATOM 869 C CA . PRO A 1 105 ? 2.708 18.607 -10.788 1.00 44.94 105 PRO A CA 1
ATOM 870 C C . PRO A 1 105 ? 3.651 19.637 -10.165 1.00 44.94 105 PRO A C 1
ATOM 872 O O . PRO A 1 105 ? 4.443 20.286 -10.856 1.00 44.94 105 PRO A O 1
ATOM 875 N N . SER A 1 106 ? 3.522 19.839 -8.850 1.00 45.97 106 SER A N 1
ATOM 876 C CA . SER A 1 106 ? 4.355 20.799 -8.143 1.00 45.97 106 SER A CA 1
ATOM 877 C C . SER A 1 106 ? 5.779 20.265 -8.135 1.00 45.97 106 SER A C 1
ATOM 879 O O . SER A 1 106 ? 6.071 19.281 -7.457 1.00 45.97 106 SER A O 1
ATOM 881 N N . ARG A 1 107 ? 6.650 20.928 -8.895 1.00 38.09 107 ARG A N 1
ATOM 882 C CA . ARG A 1 107 ? 8.101 20.763 -8.825 1.00 38.09 107 ARG A CA 1
ATOM 883 C C . ARG A 1 107 ? 8.561 21.110 -7.407 1.00 38.09 107 ARG A C 1
ATOM 885 O O . ARG A 1 107 ? 8.649 22.295 -7.082 1.00 38.09 107 ARG A O 1
ATOM 892 N N . TYR A 1 108 ? 8.834 20.103 -6.588 1.00 39.00 108 TYR A N 1
ATOM 893 C CA . TYR A 1 108 ? 9.615 20.244 -5.361 1.00 39.00 108 TYR A CA 1
ATOM 894 C C . TYR A 1 108 ? 10.796 19.291 -5.411 1.00 39.00 108 TYR A C 1
ATOM 896 O O . TYR A 1 108 ? 10.561 18.102 -5.707 1.00 39.00 108 TYR A O 1
#

Nearest PDB structures (foldseek):
  3zg1-assembly2_A  TM=4.532E-01  e=6.775E+00  Cupriavidus metallidurans CH34
  8q72-assembly1_B  TM=4.340E-01  e=5.981E+00  Escherichia coli

Secondary structure (DSSP, 8-state):
-EEEEEETTTEEEEE-TT-SS-HHHHHHHHHT-HHHHHHHHHHTHHHHTTSSS----HHHHHHHHHHHHHHHHHHHHHHHHH--SS---SGGGT---TTS--------

Sequence (108 aa):
MEIVSIFGNNLFSFKYTGDKVDAFAKVFRQWTDPEYLEDFFEKNKSDLMSGYWEISTVEEAINETYKNAQILEKRLLKISRLSETDQIHGLEELFLPINYPEAEPSRY

Radius of gyration: 16.32 Å; Cα contacts (8 Å, |Δi|>4): 89; chains: 1; bounding box: 35×34×40 Å